Protein AF-A0A1G2VA01-F1 (afdb_monomer_lite)

Secondary structure (DSSP, 8-state):
---HHHHHHHHHT--THHHHHHHHHHHHHHHHHHHHHHHHHHHHHHHHHHHHHHHHHHHHHHHHHHH--

pLDDT: mean 80.9, std 8.31, range [54.09, 92.31]

Structure (mmCIF, N/CA/C/O backbone):
data_AF-A0A1G2VA01-F1
#
_entry.id   AF-A0A1G2VA01-F1
#
loop_
_atom_site.group_PDB
_atom_site.id
_atom_site.type_symbol
_atom_site.label_atom_id
_atom_site.label_alt_id
_atom_site.label_comp_id
_atom_site.label_asym_id
_atom_site.label_entity_id
_atom_site.label_seq_id
_atom_site.pdbx_PDB_ins_code
_atom_site.Cartn_x
_atom_site.Cartn_y
_atom_site.Cartn_z
_atom_site.occupancy
_atom_site.B_iso_or_equiv
_atom_site.auth_seq_id
_atom_site.auth_comp_id
_atom_site.auth_asym_id
_atom_site.auth_atom_id
_atom_site.pdbx_PDB_model_num
ATOM 1 N N . MET A 1 1 ? 26.220 -2.302 -0.103 1.00 61.22 1 MET A N 1
ATOM 2 C CA . MET A 1 1 ? 24.967 -1.580 0.219 1.00 61.22 1 MET A CA 1
ATOM 3 C C . MET A 1 1 ? 24.402 -1.045 -1.081 1.00 61.22 1 MET A C 1
ATOM 5 O O . MET A 1 1 ? 25.179 -0.530 -1.874 1.00 61.22 1 MET A O 1
ATOM 9 N N . VAL A 1 2 ? 23.104 -1.204 -1.332 1.00 73.06 2 VAL A N 1
ATOM 10 C CA . VAL A 1 2 ? 22.471 -0.645 -2.536 1.00 73.06 2 VAL A CA 1
ATOM 11 C C . VAL A 1 2 ? 22.286 0.856 -2.314 1.00 73.06 2 VAL A C 1
ATOM 13 O O . VAL A 1 2 ? 21.605 1.252 -1.372 1.00 73.06 2 VAL A O 1
ATOM 16 N N . TH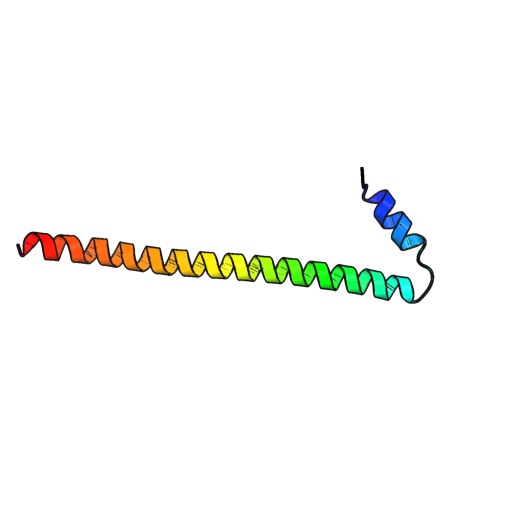R A 1 3 ? 22.936 1.685 -3.130 1.00 85.38 3 THR A N 1
ATOM 17 C CA . THR A 1 3 ? 22.851 3.151 -3.056 1.00 85.38 3 THR A CA 1
ATOM 18 C C . THR A 1 3 ? 21.964 3.687 -4.177 1.00 85.38 3 THR A C 1
ATOM 20 O O . THR A 1 3 ? 21.870 3.079 -5.242 1.00 85.38 3 THR A O 1
ATOM 23 N N . ALA A 1 4 ? 21.327 4.845 -3.966 1.00 79.06 4 ALA A N 1
ATOM 24 C CA . ALA A 1 4 ? 20.503 5.485 -4.998 1.00 79.06 4 ALA A CA 1
ATOM 25 C C . ALA A 1 4 ? 21.295 5.739 -6.294 1.00 79.06 4 ALA A C 1
ATOM 27 O O . ALA A 1 4 ? 20.765 5.554 -7.385 1.00 79.06 4 ALA A O 1
ATOM 28 N N . ALA A 1 5 ? 22.584 6.070 -6.166 1.00 81.31 5 ALA A N 1
ATOM 29 C CA . ALA A 1 5 ? 23.495 6.224 -7.294 1.00 81.31 5 ALA A CA 1
ATOM 30 C C . ALA A 1 5 ? 23.621 4.932 -8.120 1.00 81.31 5 ALA A C 1
ATOM 32 O O . ALA A 1 5 ? 23.462 4.984 -9.331 1.00 81.31 5 ALA A O 1
ATOM 33 N N . ALA A 1 6 ? 23.806 3.772 -7.479 1.00 83.06 6 ALA A N 1
ATOM 34 C CA . ALA A 1 6 ? 23.911 2.487 -8.176 1.00 83.06 6 ALA A CA 1
ATOM 35 C C . ALA A 1 6 ? 22.615 2.096 -8.909 1.00 83.06 6 ALA A C 1
ATOM 37 O O . ALA A 1 6 ? 22.656 1.469 -9.964 1.00 83.06 6 ALA A O 1
ATOM 38 N N . VAL A 1 7 ? 21.458 2.481 -8.364 1.00 80.44 7 VAL A N 1
ATOM 39 C CA . VAL A 1 7 ? 20.158 2.249 -9.006 1.00 80.44 7 VAL A CA 1
ATOM 40 C C . VAL A 1 7 ? 20.014 3.122 -10.252 1.00 80.44 7 VAL A C 1
ATOM 42 O O . VAL A 1 7 ? 19.639 2.622 -11.307 1.00 80.44 7 VAL A O 1
ATOM 45 N N . ILE A 1 8 ? 20.349 4.411 -10.153 1.00 80.81 8 ILE A N 1
ATOM 46 C CA . ILE A 1 8 ? 20.315 5.337 -11.295 1.00 80.81 8 ILE A CA 1
ATOM 47 C C . ILE A 1 8 ? 21.267 4.864 -12.398 1.00 80.81 8 ILE A C 1
ATOM 49 O O . ILE A 1 8 ? 20.889 4.888 -13.566 1.00 80.81 8 ILE A O 1
ATOM 53 N N . ASP A 1 9 ? 22.451 4.380 -12.024 1.00 83.75 9 ASP A N 1
ATOM 54 C CA . ASP A 1 9 ? 23.458 3.886 -12.965 1.00 83.75 9 ASP A CA 1
ATOM 55 C C . ASP A 1 9 ? 23.021 2.589 -13.670 1.00 83.75 9 ASP A C 1
ATOM 57 O O . ASP A 1 9 ? 23.258 2.397 -14.857 1.00 83.75 9 ASP A O 1
ATOM 61 N N . PHE A 1 10 ? 22.277 1.716 -12.986 1.00 83.12 10 PHE A N 1
ATOM 62 C CA . PHE A 1 10 ? 21.642 0.559 -13.625 1.00 83.12 10 PHE A CA 1
ATOM 63 C C . PHE A 1 10 ? 20.591 0.978 -14.666 1.00 83.12 10 PHE A C 1
ATOM 65 O O . PHE A 1 10 ? 20.530 0.418 -15.760 1.00 83.12 10 PHE A O 1
ATOM 72 N N . PHE A 1 11 ? 19.761 1.978 -14.352 1.00 79.38 11 PHE A N 1
ATOM 73 C CA . PHE A 1 11 ? 18.745 2.463 -15.289 1.00 79.38 11 PHE A CA 1
ATOM 74 C C . PHE A 1 11 ? 19.331 3.286 -16.441 1.00 79.38 11 PHE A C 1
ATOM 76 O O . PHE A 1 11 ? 18.726 3.315 -17.511 1.00 79.38 11 PHE A O 1
ATOM 83 N N . SER A 1 12 ? 20.475 3.951 -16.253 1.00 79.25 12 SER A N 1
ATOM 84 C CA . SER A 1 12 ? 21.154 4.711 -17.311 1.00 79.25 12 SER A CA 1
ATOM 85 C C . SER A 1 12 ? 21.791 3.796 -18.361 1.00 79.25 12 SER A C 1
ATOM 87 O O . SER A 1 12 ? 21.808 4.161 -19.533 1.00 79.25 12 SER A O 1
ATOM 89 N N . GLN A 1 13 ? 22.222 2.594 -17.962 1.00 85.06 13 GLN A N 1
ATOM 90 C CA . GLN A 1 13 ? 22.756 1.551 -18.849 1.00 85.06 13 GLN A CA 1
ATOM 91 C C . GLN A 1 13 ? 21.682 0.856 -19.703 1.00 85.06 13 GLN A C 1
ATOM 93 O O . GLN A 1 13 ? 22.008 0.148 -20.654 1.00 85.06 13 GLN A O 1
ATOM 98 N N . LEU A 1 14 ? 20.395 1.041 -19.389 1.00 80.31 14 LEU A N 1
ATOM 99 C CA . LEU A 1 14 ? 19.298 0.537 -20.213 1.00 80.31 14 LEU A CA 1
ATOM 100 C C . LEU A 1 14 ? 19.075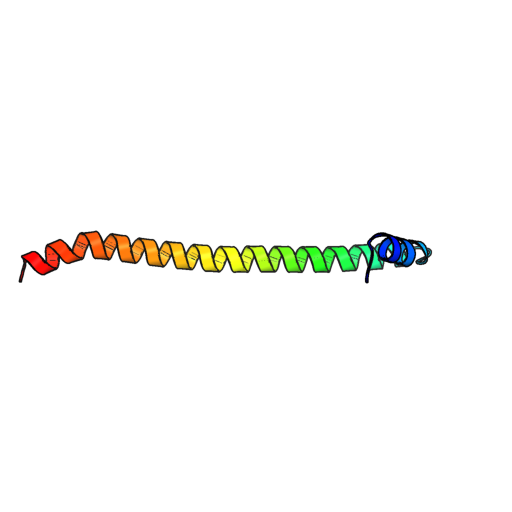 1.485 -21.397 1.00 80.31 14 LEU A C 1
ATOM 102 O O . LEU A 1 14 ? 18.487 2.560 -21.255 1.00 80.31 14 LEU A O 1
ATOM 106 N N . GLU A 1 15 ? 19.521 1.076 -22.580 1.00 74.56 15 GLU A N 1
ATOM 107 C CA . GLU A 1 15 ? 19.324 1.834 -23.814 1.00 74.56 15 GLU A CA 1
ATOM 108 C C . GLU A 1 15 ? 17.957 1.553 -24.466 1.00 74.56 15 GLU A C 1
ATOM 110 O O . GLU A 1 15 ? 17.421 0.441 -24.444 1.00 74.56 15 GLU A O 1
ATOM 115 N N . GLY A 1 16 ? 17.379 2.591 -25.080 1.00 75.12 16 GLY A N 1
ATOM 116 C CA . GLY A 1 16 ? 16.189 2.473 -25.924 1.00 75.12 16 GLY A CA 1
ATOM 117 C C . GLY A 1 16 ? 14.858 2.256 -25.175 1.00 75.12 16 GLY A C 1
ATOM 118 O O . GLY A 1 16 ? 14.701 2.665 -24.020 1.00 75.12 16 GLY A O 1
ATOM 119 N N . PRO A 1 17 ? 13.843 1.656 -25.830 1.00 78.19 17 PRO A N 1
ATOM 120 C CA . PRO A 1 17 ? 12.485 1.537 -25.286 1.00 78.19 17 PRO A CA 1
ATOM 121 C C . PRO A 1 17 ? 12.401 0.650 -24.031 1.00 78.19 17 PRO A C 1
ATOM 123 O O . PRO A 1 17 ? 11.509 0.839 -23.205 1.00 78.19 17 PRO A O 1
ATOM 126 N N . TYR A 1 18 ? 13.363 -0.258 -23.832 1.00 79.88 18 TYR A N 1
ATOM 127 C CA . TYR A 1 18 ? 13.456 -1.129 -22.654 1.00 79.88 18 TYR A CA 1
ATOM 128 C C . TYR A 1 18 ? 13.560 -0.360 -21.339 1.00 79.88 18 TYR A C 1
ATOM 130 O O . TYR A 1 18 ? 12.974 -0.781 -20.343 1.00 79.88 18 TYR A O 1
ATOM 138 N N . ARG A 1 19 ? 14.207 0.811 -21.335 1.00 80.81 19 ARG A N 1
ATOM 139 C CA . ARG A 1 19 ? 14.291 1.669 -20.146 1.00 80.81 19 ARG A CA 1
ATOM 140 C C . ARG A 1 19 ? 12.911 2.071 -19.632 1.00 80.81 19 ARG A C 1
ATOM 142 O O . ARG A 1 19 ? 12.649 2.016 -18.433 1.00 80.81 19 ARG A O 1
ATOM 149 N N . TRP A 1 20 ? 12.016 2.438 -20.545 1.00 82.94 20 TRP A N 1
ATOM 150 C CA . TRP A 1 20 ? 10.657 2.861 -20.216 1.00 82.94 20 TRP A CA 1
ATOM 151 C C . TRP A 1 20 ? 9.795 1.699 -19.728 1.00 82.94 20 TRP A C 1
ATOM 153 O O . TRP A 1 20 ? 9.032 1.876 -18.779 1.00 82.94 20 TRP A O 1
ATOM 163 N N . TYR A 1 21 ? 9.965 0.504 -20.301 1.00 85.50 21 TYR A N 1
ATOM 164 C CA . TYR A 1 21 ? 9.281 -0.697 -19.819 1.00 85.50 21 TYR A CA 1
ATOM 165 C C . TYR A 1 21 ? 9.713 -1.074 -18.400 1.00 85.50 21 TYR A C 1
ATOM 167 O O . TYR A 1 21 ? 8.857 -1.335 -17.556 1.00 85.50 21 TYR A O 1
ATOM 175 N N . THR A 1 22 ? 11.015 -1.039 -18.099 1.00 85.44 22 THR A N 1
ATOM 176 C CA . THR A 1 22 ? 11.520 -1.373 -16.758 1.00 85.44 22 THR A CA 1
ATOM 177 C C . THR A 1 22 ? 11.068 -0.348 -15.719 1.00 85.44 22 THR A C 1
ATOM 179 O O . THR A 1 22 ? 10.593 -0.728 -14.651 1.00 85.44 22 THR A O 1
ATOM 182 N N . ILE A 1 23 ? 11.136 0.951 -16.036 1.00 85.12 23 ILE A N 1
ATOM 183 C CA . ILE A 1 23 ? 10.627 2.015 -15.154 1.00 85.12 23 ILE A CA 1
ATOM 184 C C . ILE A 1 23 ? 9.118 1.853 -14.927 1.00 85.12 23 ILE A C 1
ATOM 186 O O . ILE A 1 23 ? 8.656 1.919 -13.788 1.00 85.12 23 ILE A O 1
ATOM 190 N N . GLY A 1 24 ? 8.357 1.590 -15.993 1.00 85.56 24 GLY A N 1
ATOM 191 C CA . GLY A 1 24 ? 6.915 1.363 -15.917 1.00 85.56 24 GLY A CA 1
ATOM 192 C C . GLY A 1 24 ? 6.557 0.162 -15.044 1.00 85.56 24 GLY A C 1
ATOM 193 O O . GLY A 1 24 ? 5.662 0.257 -14.209 1.00 85.56 24 GLY A O 1
ATOM 194 N N . PHE A 1 25 ? 7.291 -0.944 -15.169 1.00 88.69 25 PHE A N 1
ATOM 195 C CA . PHE A 1 25 ? 7.092 -2.139 -14.350 1.00 88.69 25 PHE A CA 1
ATOM 196 C C . PHE A 1 25 ? 7.383 -1.883 -12.866 1.00 88.69 25 PHE A C 1
ATOM 198 O O . PHE A 1 25 ? 6.586 -2.258 -12.004 1.00 88.69 25 PHE A O 1
ATOM 205 N N . VAL A 1 26 ? 8.483 -1.188 -12.559 1.00 89.00 26 VAL A N 1
ATOM 206 C CA . VAL A 1 26 ? 8.836 -0.812 -11.180 1.00 89.00 26 VAL A CA 1
ATOM 207 C C . VAL A 1 26 ? 7.772 0.100 -10.573 1.00 89.00 26 VAL A C 1
ATOM 209 O O . VAL A 1 26 ? 7.337 -0.140 -9.446 1.00 89.00 26 VAL A O 1
ATOM 212 N N . LEU A 1 27 ? 7.298 1.098 -11.324 1.00 88.00 27 LEU A N 1
ATOM 213 C CA . LEU A 1 27 ? 6.181 1.948 -10.908 1.00 88.00 27 LEU A CA 1
ATOM 214 C C . LEU A 1 27 ? 4.923 1.124 -10.635 1.00 88.00 27 LEU A C 1
ATOM 216 O O . LEU A 1 27 ? 4.302 1.308 -9.593 1.00 88.00 27 LEU A O 1
ATOM 220 N N . MET A 1 28 ? 4.587 0.175 -11.510 1.00 92.31 28 MET A N 1
ATOM 221 C CA . MET A 1 28 ? 3.417 -0.686 -11.331 1.00 92.31 28 MET A CA 1
ATOM 222 C C . MET A 1 28 ? 3.499 -1.508 -10.037 1.00 92.31 28 MET A C 1
ATOM 224 O O . MET A 1 28 ? 2.521 -1.585 -9.293 1.00 92.31 28 MET A O 1
ATOM 228 N N . ILE A 1 29 ? 4.671 -2.074 -9.725 1.00 91.44 29 ILE A N 1
ATOM 229 C CA . ILE A 1 29 ? 4.903 -2.808 -8.471 1.00 91.44 29 ILE A CA 1
ATOM 230 C C . ILE A 1 29 ? 4.759 -1.881 -7.265 1.00 91.44 29 ILE A C 1
ATOM 232 O O . ILE A 1 29 ? 4.093 -2.242 -6.293 1.00 91.44 29 ILE A O 1
ATOM 236 N N . LEU A 1 30 ? 5.360 -0.690 -7.314 1.00 89.25 30 LEU A N 1
ATOM 237 C CA . LEU A 1 30 ? 5.263 0.285 -6.229 1.00 89.25 30 LEU A CA 1
ATOM 238 C C . LEU A 1 30 ? 3.811 0.698 -5.990 1.00 89.25 30 LEU A C 1
ATOM 240 O O . LEU A 1 30 ? 3.354 0.672 -4.848 1.00 89.25 30 LEU A O 1
ATOM 244 N N . THR A 1 31 ? 3.059 0.996 -7.051 1.00 88.38 31 THR A N 1
ATOM 245 C CA . THR A 1 31 ? 1.629 1.292 -6.952 1.00 88.38 31 THR A CA 1
ATOM 246 C C . THR A 1 31 ? 0.876 0.116 -6.340 1.00 88.38 31 THR A C 1
ATOM 248 O O . THR A 1 31 ? 0.142 0.314 -5.378 1.00 88.38 31 THR A O 1
ATOM 251 N N . ALA A 1 32 ? 1.105 -1.117 -6.798 1.00 87.12 32 ALA A N 1
ATOM 252 C CA . ALA A 1 32 ? 0.448 -2.300 -6.244 1.00 87.12 32 ALA A CA 1
ATOM 253 C C . ALA A 1 32 ? 0.751 -2.504 -4.747 1.00 87.12 32 ALA A C 1
ATOM 255 O O . ALA A 1 32 ? -0.150 -2.842 -3.974 1.00 87.12 32 ALA A O 1
ATOM 256 N N . LEU A 1 33 ? 1.992 -2.268 -4.311 1.00 89.31 33 LEU A N 1
ATOM 257 C CA . LEU A 1 33 ? 2.388 -2.342 -2.902 1.00 89.31 33 LEU A CA 1
ATOM 258 C C . LEU A 1 33 ? 1.712 -1.258 -2.060 1.00 89.31 33 LEU A C 1
ATOM 260 O O . LEU A 1 33 ? 1.173 -1.568 -0.996 1.00 89.31 33 LEU A O 1
ATOM 264 N N . VAL A 1 34 ? 1.694 -0.014 -2.544 1.00 85.50 34 VAL A N 1
ATOM 265 C CA . VAL A 1 34 ? 1.024 1.112 -1.876 1.00 85.50 34 VAL A CA 1
ATOM 266 C C . VAL A 1 34 ? -0.473 0.846 -1.766 1.00 85.50 34 VAL A C 1
ATOM 268 O O . VAL A 1 34 ? -1.031 0.921 -0.674 1.00 85.50 34 VAL A O 1
ATOM 271 N N . THR A 1 35 ? -1.121 0.441 -2.857 1.00 83.88 35 THR A N 1
ATOM 272 C CA . THR A 1 35 ? -2.541 0.081 -2.873 1.00 83.88 35 THR A CA 1
ATOM 273 C C . THR A 1 35 ? -2.829 -1.056 -1.892 1.00 83.88 35 THR A C 1
ATOM 275 O O . THR A 1 35 ? -3.749 -0.954 -1.080 1.00 83.88 35 THR A O 1
ATOM 278 N N . ARG A 1 36 ? -2.009 -2.115 -1.878 1.00 83.19 36 ARG A N 1
ATOM 279 C CA . ARG A 1 36 ? -2.146 -3.224 -0.921 1.00 83.19 36 ARG A CA 1
ATOM 280 C C . ARG A 1 36 ? -1.995 -2.761 0.527 1.00 83.19 36 ARG A C 1
ATOM 282 O O . ARG A 1 36 ? -2.739 -3.234 1.387 1.00 83.19 36 ARG A O 1
ATOM 289 N N . PHE A 1 37 ? -1.053 -1.863 0.803 1.00 82.69 37 PHE A N 1
ATOM 290 C CA . PHE A 1 37 ? -0.856 -1.296 2.134 1.00 82.69 37 PHE A CA 1
ATOM 291 C C . PHE A 1 37 ? -2.069 -0.472 2.568 1.00 82.69 37 PHE A C 1
ATOM 293 O O . PHE A 1 37 ? -2.618 -0.730 3.635 1.00 82.69 37 PHE A O 1
ATOM 300 N N . ILE A 1 38 ? -2.556 0.426 1.708 1.00 80.00 38 ILE A N 1
ATOM 301 C CA . ILE A 1 38 ? -3.754 1.238 1.957 1.00 80.00 38 ILE A CA 1
ATOM 302 C C . ILE A 1 38 ? -4.957 0.342 2.261 1.00 80.00 38 ILE A C 1
ATOM 304 O O . ILE A 1 38 ? -5.612 0.526 3.282 1.00 80.00 38 ILE A O 1
ATOM 308 N N . PHE A 1 39 ? -5.223 -0.680 1.443 1.00 79.50 39 PHE A N 1
ATOM 309 C CA . PHE A 1 39 ? -6.346 -1.591 1.686 1.00 79.50 39 PHE A CA 1
ATOM 310 C C . PHE A 1 39 ? -6.183 -2.424 2.958 1.00 79.50 39 PHE A C 1
ATOM 312 O O . PHE A 1 39 ? -7.170 -2.691 3.642 1.00 79.50 39 PHE A O 1
ATOM 319 N N . LYS A 1 40 ? -4.959 -2.836 3.307 1.00 79.06 40 LYS A N 1
ATOM 320 C CA . LYS A 1 40 ? -4.703 -3.526 4.578 1.00 79.06 40 LYS A CA 1
ATOM 321 C C . LYS A 1 40 ? -4.996 -2.593 5.754 1.00 79.06 40 LYS A C 1
ATOM 323 O O . LYS A 1 40 ? -5.692 -3.001 6.677 1.00 79.06 40 LYS A O 1
ATOM 328 N N . THR A 1 41 ? -4.535 -1.349 5.689 1.00 80.44 41 THR A N 1
ATOM 329 C CA . THR A 1 41 ? -4.786 -0.323 6.709 1.00 80.44 41 THR A CA 1
ATOM 330 C C . THR A 1 41 ? -6.274 -0.002 6.837 1.00 80.44 41 THR A C 1
ATOM 332 O O . THR A 1 41 ? -6.789 0.017 7.950 1.00 80.44 41 THR A O 1
ATOM 335 N N . LEU A 1 42 ? -6.996 0.148 5.723 1.00 79.56 42 LEU A N 1
ATOM 336 C CA . LEU A 1 42 ? -8.446 0.375 5.724 1.0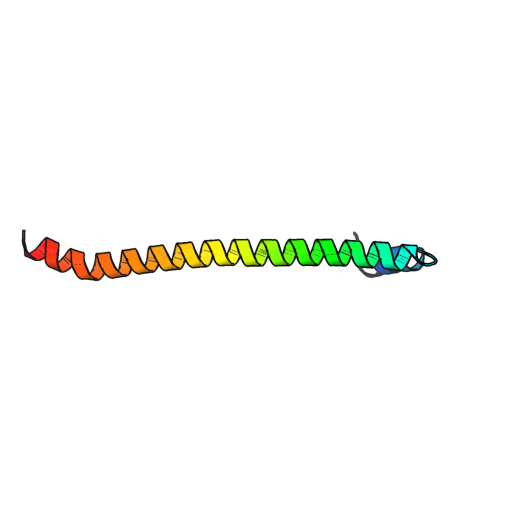0 79.56 42 LEU A CA 1
ATOM 337 C C . LEU A 1 42 ? -9.222 -0.787 6.355 1.00 79.56 42 LEU A C 1
ATOM 339 O O . LEU A 1 42 ? -10.163 -0.553 7.110 1.00 79.56 42 LEU A O 1
ATOM 343 N N . LYS A 1 43 ? -8.817 -2.038 6.099 1.00 81.94 43 LYS A N 1
ATOM 344 C CA . LYS A 1 43 ? -9.422 -3.209 6.756 1.00 81.94 43 LYS A CA 1
ATOM 345 C C . LYS A 1 43 ? -9.250 -3.153 8.272 1.00 81.94 43 LYS A C 1
ATOM 347 O O . LYS A 1 43 ? -10.222 -3.348 8.992 1.00 81.94 43 LYS A O 1
ATOM 352 N N . TRP A 1 44 ? -8.044 -2.860 8.758 1.00 78.69 44 TRP A N 1
ATOM 353 C CA . TRP A 1 44 ? -7.794 -2.734 10.198 1.00 78.69 44 TRP A CA 1
ATOM 354 C C . TRP A 1 44 ? -8.541 -1.554 10.816 1.00 78.69 44 TRP A C 1
ATOM 356 O O . TRP A 1 44 ? -9.083 -1.690 11.908 1.00 78.69 44 TRP A O 1
ATOM 366 N N . PHE A 1 45 ? -8.638 -0.434 10.101 1.00 80.75 45 PHE A N 1
ATOM 367 C CA . PHE A 1 45 ? -9.430 0.713 10.529 1.00 80.75 45 PHE A CA 1
ATOM 368 C C . PHE A 1 45 ? -10.915 0.358 10.693 1.00 80.75 45 PHE A C 1
ATOM 370 O O . PHE A 1 45 ? -11.505 0.672 11.722 1.00 80.75 45 PHE A O 1
ATOM 377 N N . LEU A 1 46 ? -11.507 -0.359 9.731 1.00 82.94 46 LEU A N 1
ATOM 378 C CA . LEU A 1 46 ? -12.895 -0.829 9.824 1.00 82.94 46 LEU A CA 1
ATOM 379 C C . LEU A 1 46 ? -13.109 -1.785 11.000 1.00 82.94 46 LEU A C 1
ATOM 381 O O . LEU A 1 46 ? -14.097 -1.657 11.717 1.00 82.94 46 LEU A O 1
ATOM 385 N N . VAL A 1 47 ? -12.178 -2.713 11.229 1.00 86.69 47 VAL A N 1
ATOM 386 C CA . VAL A 1 47 ? -12.238 -3.623 12.384 1.00 86.69 47 VAL A CA 1
ATOM 387 C C . VAL A 1 47 ? -12.205 -2.834 13.693 1.00 86.69 47 VAL A C 1
ATOM 389 O O . VAL A 1 47 ? -13.028 -3.080 14.570 1.00 86.69 47 VAL A O 1
ATOM 392 N N . LEU A 1 48 ? -11.310 -1.849 13.815 1.00 86.06 48 LEU A N 1
ATOM 393 C CA . LEU A 1 48 ? -11.232 -0.987 14.997 1.00 86.06 48 LEU A CA 1
ATOM 394 C C . LEU A 1 48 ? -12.505 -0.156 15.191 1.00 86.06 48 LEU A C 1
ATOM 396 O O . LEU A 1 48 ? -12.973 -0.034 16.318 1.00 86.06 48 LEU A O 1
ATOM 400 N N . ALA A 1 49 ? -13.094 0.360 14.112 1.00 85.94 49 ALA A N 1
ATOM 401 C CA . ALA A 1 49 ? -14.357 1.091 14.170 1.00 85.94 49 ALA A CA 1
ATOM 402 C C . ALA A 1 49 ? -15.519 0.209 14.659 1.00 85.94 49 ALA A C 1
ATOM 404 O O . ALA A 1 49 ? -16.291 0.639 15.514 1.00 85.94 49 ALA A O 1
ATOM 405 N N . VAL A 1 50 ? -15.617 -1.038 14.184 1.00 90.69 50 VAL A N 1
ATOM 406 C CA . VAL A 1 50 ? -16.639 -1.991 14.656 1.00 90.69 50 VAL A CA 1
ATOM 407 C C . VAL A 1 50 ? -16.428 -2.337 16.129 1.00 90.69 50 VAL A C 1
ATOM 409 O O . VAL A 1 50 ? -17.381 -2.311 16.904 1.00 90.69 50 VAL A O 1
ATOM 412 N N . VAL A 1 51 ? -15.189 -2.607 16.544 1.00 90.38 51 VAL A N 1
ATOM 413 C CA . VAL A 1 51 ? -14.868 -2.885 17.954 1.00 90.38 51 VAL A CA 1
ATOM 414 C C . VAL A 1 51 ? -15.217 -1.687 18.839 1.00 90.38 51 VAL A C 1
ATOM 416 O O . VAL A 1 51 ? -15.845 -1.866 19.879 1.00 90.38 51 VAL A O 1
ATOM 419 N N . ALA A 1 52 ? -14.880 -0.467 18.417 1.00 88.25 52 ALA A N 1
ATOM 420 C CA . ALA A 1 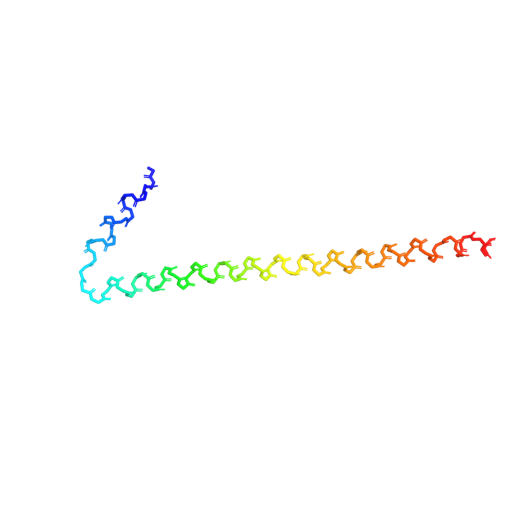52 ? -15.224 0.749 19.147 1.00 88.25 52 ALA A CA 1
ATOM 421 C C . ALA A 1 52 ? -16.744 0.921 19.291 1.00 88.25 52 ALA A C 1
ATOM 423 O O . ALA A 1 52 ? -17.214 1.234 20.382 1.00 88.25 52 ALA A O 1
ATOM 424 N N . ALA A 1 53 ? -17.516 0.656 18.233 1.00 88.81 53 ALA A N 1
ATOM 425 C CA . ALA A 1 53 ? -18.976 0.711 18.284 1.00 88.81 53 ALA A CA 1
ATOM 426 C C . ALA A 1 53 ? -19.562 -0.310 19.274 1.00 88.81 53 ALA A C 1
ATOM 428 O O . ALA A 1 53 ? -20.432 0.037 20.071 1.00 88.81 53 ALA A O 1
ATOM 429 N N . ILE A 1 54 ? -19.052 -1.547 19.274 1.00 89.19 54 ILE A N 1
ATOM 430 C CA . ILE A 1 54 ? -19.476 -2.591 20.219 1.00 89.19 54 ILE A CA 1
ATOM 431 C C . ILE A 1 54 ? -19.143 -2.188 21.659 1.00 89.19 54 ILE A C 1
ATOM 433 O O . ILE A 1 54 ? -19.984 -2.352 22.537 1.00 89.19 54 ILE A O 1
ATOM 437 N N . ILE A 1 55 ? -17.950 -1.640 21.911 1.00 88.81 55 ILE A N 1
ATOM 438 C CA . ILE A 1 55 ? -17.553 -1.162 23.244 1.00 88.81 55 ILE A CA 1
ATOM 439 C C . ILE A 1 55 ? -18.473 -0.031 23.704 1.00 88.81 55 ILE A C 1
ATOM 441 O O . ILE A 1 55 ? -18.936 -0.062 24.839 1.00 88.81 55 ILE A O 1
ATOM 445 N N . PHE A 1 56 ? -18.772 0.938 22.836 1.00 86.75 56 PHE A N 1
ATOM 446 C CA . PHE A 1 56 ? -19.691 2.031 23.159 1.00 86.75 56 PHE A CA 1
ATOM 447 C C . PHE A 1 56 ? -21.077 1.512 23.544 1.00 86.75 56 PHE A C 1
ATOM 449 O O . PHE A 1 56 ? -21.589 1.880 24.599 1.00 86.75 56 PHE A O 1
ATOM 456 N N . MET A 1 57 ? -21.645 0.599 22.749 1.00 85.69 57 MET A N 1
ATOM 457 C CA . MET A 1 57 ? -22.921 -0.033 23.090 1.00 85.69 57 MET A CA 1
ATOM 458 C C . MET A 1 57 ? -22.821 -0.818 24.401 1.00 85.69 57 MET A C 1
ATOM 460 O O . MET A 1 57 ? -23.678 -0.688 25.267 1.00 85.69 57 MET A O 1
ATOM 464 N N . ALA A 1 58 ? -21.764 -1.604 24.600 1.00 83.44 58 ALA A N 1
ATOM 465 C CA . ALA A 1 58 ? -21.578 -2.351 2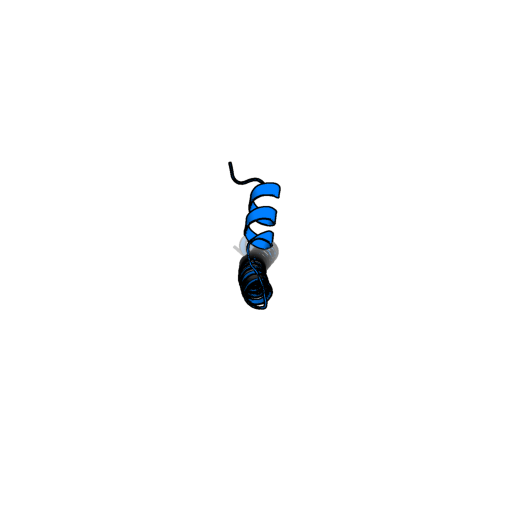5.836 1.00 83.44 58 ALA A CA 1
ATOM 466 C C . ALA A 1 58 ? -21.540 -1.415 27.052 1.00 83.44 58 ALA A C 1
ATOM 468 O O . ALA A 1 58 ? -22.218 -1.688 28.032 1.00 83.44 58 ALA A O 1
ATOM 469 N N . VAL A 1 59 ? -20.823 -0.291 26.981 1.00 84.06 59 VAL A N 1
ATOM 470 C CA . VAL A 1 59 ? -20.756 0.712 28.058 1.00 84.06 59 VAL A CA 1
ATOM 471 C C . VAL A 1 59 ? -22.115 1.350 28.337 1.00 84.06 59 VAL A C 1
ATOM 473 O O . VAL A 1 59 ? -22.421 1.628 29.491 1.00 84.06 59 VAL A O 1
ATOM 476 N N . GLU A 1 60 ? -22.936 1.572 27.315 1.00 78.88 60 GLU A N 1
ATOM 477 C CA . GLU A 1 60 ? -24.252 2.193 27.472 1.00 78.88 60 GLU A CA 1
ATOM 478 C C . GLU A 1 60 ? -25.301 1.215 28.031 1.00 78.88 60 GLU A C 1
ATOM 480 O O . GLU A 1 60 ? -26.077 1.571 28.918 1.00 78.88 60 GLU A O 1
ATOM 485 N N . TYR A 1 61 ? -25.286 -0.043 27.582 1.00 72.31 61 TYR A N 1
ATOM 486 C CA . TYR A 1 61 ? -26.301 -1.039 27.940 1.00 72.31 61 TYR A CA 1
ATOM 487 C C . TYR A 1 61 ? -25.935 -1.916 29.156 1.00 72.31 61 TYR A C 1
ATOM 489 O O . TYR A 1 61 ? -26.844 -2.339 29.876 1.00 72.31 61 TYR A O 1
ATOM 497 N N . LEU A 1 62 ? -24.649 -2.164 29.462 1.00 70.19 62 LEU A N 1
ATOM 498 C CA . LEU A 1 62 ? -24.251 -2.933 30.663 1.00 70.19 62 LEU A CA 1
ATOM 499 C C . LEU A 1 62 ? -24.772 -2.327 31.975 1.00 70.19 62 LEU A C 1
ATOM 501 O O . LEU A 1 62 ? -25.272 -3.084 32.807 1.00 70.19 62 LEU A O 1
ATOM 505 N N . PRO A 1 63 ? -24.654 -1.007 32.217 1.00 69.19 63 PRO A N 1
ATOM 506 C CA . PRO A 1 63 ? -25.098 -0.406 33.470 1.00 69.19 63 PRO A CA 1
ATOM 507 C C . PRO A 1 63 ? -26.609 -0.524 33.664 1.00 69.19 63 PRO A C 1
ATOM 509 O O . PRO A 1 63 ? -27.069 -0.653 34.794 1.00 69.19 63 PRO A O 1
ATOM 512 N N . GLY A 1 64 ? -27.380 -0.488 32.572 1.00 68.31 64 GLY A N 1
ATOM 513 C CA . GLY A 1 64 ? -28.825 -0.714 32.600 1.00 68.31 64 GLY A CA 1
ATOM 514 C C . GLY A 1 64 ? -29.172 -2.164 32.935 1.00 68.31 64 GLY A C 1
ATOM 515 O O . GLY A 1 64 ? -30.017 -2.408 33.790 1.00 68.31 64 GLY A O 1
ATOM 516 N N . TYR A 1 65 ? -28.468 -3.121 32.327 1.00 61.06 65 TYR A N 1
ATOM 517 C CA . TYR A 1 65 ? -28.655 -4.551 32.583 1.00 61.06 65 TYR A CA 1
ATOM 518 C C . TYR A 1 65 ? -28.270 -4.954 34.017 1.00 61.06 65 TYR A C 1
ATOM 520 O O . TYR A 1 65 ? -28.999 -5.696 34.667 1.00 61.06 65 TYR A O 1
ATOM 528 N N . LEU A 1 66 ? -27.167 -4.417 34.549 1.00 62.94 66 LEU A N 1
ATOM 529 C CA . LEU A 1 66 ? -26.700 -4.695 35.914 1.00 62.94 66 LEU A CA 1
ATOM 530 C C . LEU A 1 66 ? -27.538 -4.027 37.014 1.00 62.94 66 LEU A C 1
ATOM 532 O O . LEU A 1 66 ? -27.448 -4.445 38.160 1.00 62.94 66 LEU A O 1
ATOM 536 N N . ARG A 1 67 ? -28.324 -2.990 36.698 1.00 60.91 67 ARG A N 1
ATOM 537 C CA . ARG A 1 67 ? -29.260 -2.352 37.647 1.00 60.91 67 ARG A CA 1
ATOM 538 C C . ARG A 1 67 ? -30.649 -2.997 37.660 1.00 60.91 67 ARG A C 1
ATOM 540 O O . ARG A 1 67 ? -31.450 -2.654 38.52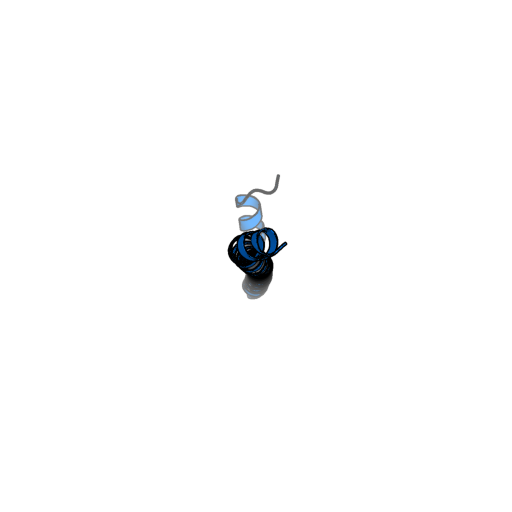4 1.00 60.91 67 ARG A O 1
ATOM 547 N N . GLY A 1 68 ? -30.955 -3.843 36.675 1.00 59.38 68 GLY A N 1
ATOM 548 C CA . GLY A 1 68 ? -32.217 -4.583 36.580 1.00 59.38 68 GLY A CA 1
ATOM 549 C C . GLY A 1 68 ? -32.179 -5.988 37.195 1.00 59.38 68 GLY A C 1
ATOM 550 O O . GLY A 1 68 ? -33.228 -6.625 37.270 1.00 59.38 68 GLY A O 1
ATOM 551 N N . LEU A 1 69 ? -30.994 -6.455 37.607 1.00 54.09 69 LEU A N 1
ATOM 552 C CA . LEU A 1 69 ? -30.746 -7.649 38.429 1.00 54.09 69 LEU A CA 1
ATOM 553 C C . LEU A 1 69 ? -30.629 -7.249 39.904 1.00 54.09 69 LEU A C 1
ATOM 555 O O . LEU A 1 69 ? -31.067 -8.057 40.750 1.00 54.09 69 LEU A O 1
#

Foldseek 3Di:
DDDPVNVVVVLVPDDDPVSVVVVVVVVVVVVVVVVVVVVVVVVVVVVVVVVVVVVVVCVVCVVVVVVVD

Radius of gyration: 25.49 Å; chains: 1; bounding box: 57×14×64 Å

Sequence (69 aa):
MVTAAAVIDFFSQLEGPYRWYTIGFVLMILTALVTRFIFKTLKWFLVLAVVAAIIFMAVEYLPGYLRGL